Protein AF-A0A0F9E3V2-F1 (afdb_monomer_lite)

Sequence (133 aa):
MEPPETEGLEGTSGRQSRCEDECSLCEDDSARGRVHSDDIECGLSGWGLALAATFSGSIRTRIWTLDAPLAESLNRARQEGGSTVPYPIPDDIVIEEKYTSDFDENSVLFILAVPSAAVRSAAAELSQHAKSP

Radius of gyration: 24.8 Å; chains: 1; bounding box: 81×45×57 Å

Organism: NCBI:txid412755

Secondary structure (DSSP, 8-state):
-PPPPP-----------------------TTS-----SEEEEESSHHHHHHHHHHTTTSEEEEEESSHHHHHHHHHTTTT--SS--SPPPTTEEEEETTSS---TTTEEEE--S-GGGHHHHHHHHHHH----

pLDDT: mean 73.06, std 19.59, range [33.56, 94.12]

Foldseek 3Di:
DDDDDDDDDDDDDDDDDDDDDDPPDDPDDPPPPPLQQQEEEFEQQQVSQVVQQVCLVPHQYEYADQDAVVQVVCVVCQCVADPSGNHHRDPSYRYGHPLPDQDAPSRYDYDYPDDPVCVVVVVVVVVVRHDDD

InterPro domains:
  IPR011128 Glycerol-3-phosphate dehydrogenase, NAD-dependent, N-terminal [PF01210] (46-131)

Structure (mmCIF, N/CA/C/O backbone):
data_AF-A0A0F9E3V2-F1
#
_entry.id   AF-A0A0F9E3V2-F1
#
loop_
_atom_site.group_PDB
_atom_site.id
_atom_site.type_symbol
_atom_site.label_atom_id
_atom_site.label_alt_id
_atom_site.label_comp_id
_atom_site.label_asym_id
_atom_site.label_entity_id
_atom_site.label_seq_id
_atom_site.pdbx_PDB_ins_code
_atom_site.Cartn_x
_atom_site.Cartn_y
_atom_site.Cartn_z
_atom_site.occupancy
_atom_site.B_iso_or_equiv
_atom_site.auth_seq_id
_atom_site.auth_comp_id
_atom_site.auth_asym_id
_atom_site.auth_atom_id
_atom_site.pdbx_PDB_model_num
ATOM 1 N N . MET A 1 1 ? 60.894 -28.227 17.225 1.00 58.44 1 MET A N 1
ATOM 2 C CA . MET A 1 1 ? 59.859 -27.187 17.073 1.00 58.44 1 MET A CA 1
ATOM 3 C C . MET A 1 1 ? 58.819 -27.519 18.123 1.00 58.44 1 MET A C 1
ATOM 5 O O . MET A 1 1 ? 57.985 -28.384 17.899 1.00 58.44 1 MET A O 1
ATOM 9 N N . GLU A 1 2 ? 59.037 -26.995 19.324 1.00 51.09 2 GLU A N 1
ATOM 10 C CA . GLU A 1 2 ? 58.217 -27.240 20.515 1.00 51.09 2 GLU A CA 1
ATOM 11 C C . GLU A 1 2 ? 57.103 -26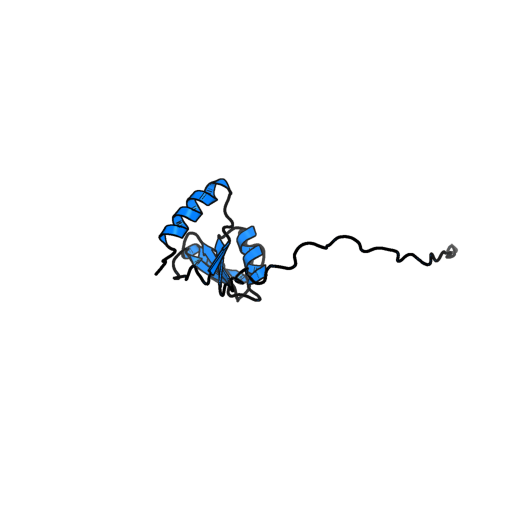.180 20.588 1.00 51.09 2 GLU A C 1
ATOM 13 O O . GLU A 1 2 ? 57.344 -25.046 20.161 1.00 51.09 2 GLU A O 1
ATOM 18 N N . PRO A 1 3 ? 55.893 -26.517 21.069 1.00 65.12 3 PRO A N 1
ATOM 19 C CA . PRO A 1 3 ? 54.821 -25.545 21.260 1.00 65.12 3 PRO A CA 1
ATOM 20 C C . PRO A 1 3 ? 54.983 -24.802 22.598 1.00 65.12 3 PRO A C 1
ATOM 22 O O . PRO A 1 3 ? 55.384 -25.427 23.579 1.00 65.12 3 PRO A O 1
ATOM 25 N N . PRO A 1 4 ? 54.645 -23.502 22.683 1.00 69.69 4 PRO A N 1
ATOM 26 C CA . PRO A 1 4 ? 54.541 -22.825 23.964 1.00 69.69 4 PRO A CA 1
ATOM 27 C C . PRO A 1 4 ? 53.182 -23.063 24.634 1.00 69.69 4 PRO A C 1
ATOM 29 O O . PRO A 1 4 ? 52.141 -23.210 23.990 1.00 69.69 4 PRO A O 1
ATOM 32 N N . GLU A 1 5 ? 53.274 -23.097 25.955 1.00 60.47 5 GLU A N 1
ATOM 33 C CA . GLU A 1 5 ? 52.279 -23.441 26.958 1.00 60.47 5 GLU A CA 1
ATOM 34 C C . GLU A 1 5 ? 51.206 -22.354 27.159 1.00 60.47 5 GLU A C 1
ATOM 36 O O . GLU A 1 5 ? 51.420 -21.163 26.934 1.00 60.47 5 GLU A O 1
ATOM 41 N N . THR A 1 6 ? 50.031 -22.807 27.595 1.00 61.97 6 THR A N 1
ATOM 42 C CA . THR A 1 6 ? 48.859 -22.042 28.043 1.00 61.97 6 THR A CA 1
ATOM 43 C C . THR A 1 6 ? 49.012 -21.539 29.475 1.00 61.97 6 THR A C 1
ATOM 45 O O . THR A 1 6 ? 49.168 -22.392 30.335 1.00 61.97 6 THR A O 1
ATOM 48 N N . GLU A 1 7 ? 48.796 -20.243 29.738 1.00 49.56 7 GLU A N 1
ATOM 49 C CA . GLU A 1 7 ? 48.276 -19.645 30.995 1.00 49.56 7 GLU A CA 1
ATOM 50 C C . GLU A 1 7 ? 47.758 -18.227 30.641 1.00 49.56 7 GLU A C 1
ATOM 52 O O . GLU A 1 7 ? 48.362 -17.553 29.816 1.00 49.56 7 GLU A O 1
ATOM 57 N N . GLY A 1 8 ? 46.655 -17.661 31.133 1.00 40.09 8 GLY A N 1
ATOM 58 C CA . GLY A 1 8 ? 45.692 -18.031 32.157 1.00 40.09 8 GLY A CA 1
ATOM 59 C C . GLY A 1 8 ? 44.711 -16.860 32.383 1.00 40.09 8 GLY A C 1
ATOM 60 O O . GLY A 1 8 ? 44.670 -15.911 31.599 1.00 40.09 8 GLY A O 1
ATOM 61 N N . LEU A 1 9 ? 44.013 -16.934 33.520 1.00 50.56 9 LEU A N 1
ATOM 62 C CA . LEU A 1 9 ? 43.272 -15.884 34.240 1.00 50.56 9 LEU A CA 1
ATOM 63 C C . LEU A 1 9 ? 41.766 -15.742 33.973 1.00 50.56 9 LEU A C 1
ATOM 65 O O . LEU A 1 9 ? 41.273 -14.941 33.182 1.00 50.56 9 LEU A O 1
ATOM 69 N N . GLU A 1 10 ? 41.057 -16.511 34.799 1.00 45.19 10 GLU A N 1
ATOM 70 C CA . GLU A 1 10 ? 39.780 -16.196 35.428 1.00 45.19 10 GLU A CA 1
ATOM 71 C C . GLU A 1 10 ? 39.685 -14.739 35.923 1.00 45.19 10 GLU A C 1
ATOM 73 O O . GLU A 1 10 ? 40.617 -14.193 36.515 1.00 45.19 10 GLU A O 1
ATOM 78 N N . GLY A 1 11 ? 38.501 -14.145 35.761 1.00 39.50 11 GLY A N 1
ATOM 79 C CA . GLY A 1 11 ? 38.094 -12.891 36.388 1.00 39.50 11 GLY A CA 1
ATOM 80 C C . GLY A 1 11 ? 36.636 -12.993 36.819 1.00 39.50 11 GLY A C 1
ATOM 81 O O . GLY A 1 11 ? 35.721 -12.921 36.004 1.00 39.50 11 GLY A O 1
ATOM 82 N N . THR A 1 12 ? 36.441 -13.234 38.108 1.00 41.31 12 THR A N 1
ATOM 83 C CA . THR A 1 12 ? 35.163 -13.428 38.786 1.00 41.31 12 THR A CA 1
ATOM 84 C C . THR A 1 12 ? 34.491 -12.101 39.161 1.00 41.31 12 THR A C 1
ATOM 86 O O . THR A 1 12 ? 35.146 -11.111 39.459 1.00 41.31 12 THR A O 1
ATOM 89 N N . SER A 1 13 ? 33.160 -12.164 39.269 1.00 38.03 13 SER A N 1
ATOM 90 C CA . SER A 1 13 ? 32.347 -11.519 40.313 1.00 38.03 13 SER A CA 1
ATOM 91 C C . SER A 1 13 ? 32.210 -9.985 40.358 1.00 38.03 13 SER A C 1
ATOM 93 O O . SER A 1 13 ? 33.090 -9.256 40.800 1.00 38.03 13 SER A O 1
ATOM 95 N N . GLY A 1 14 ? 30.967 -9.539 40.134 1.00 33.56 14 GLY A N 1
ATOM 96 C CA . GLY A 1 14 ? 30.260 -8.762 41.159 1.00 33.56 14 GLY A CA 1
ATOM 97 C C . GLY A 1 14 ? 30.024 -7.273 40.890 1.00 33.56 14 GLY A C 1
ATOM 98 O O . GLY A 1 14 ? 30.908 -6.453 41.102 1.00 33.56 14 GLY A O 1
ATOM 99 N N . ARG A 1 15 ? 28.765 -6.907 40.598 1.00 40.44 15 ARG A N 1
ATOM 100 C CA . ARG A 1 15 ? 27.931 -6.037 41.462 1.00 40.44 15 ARG A CA 1
ATOM 101 C C . ARG A 1 15 ? 26.555 -5.780 40.839 1.00 40.44 15 ARG A C 1
ATOM 103 O O . ARG A 1 15 ? 26.400 -4.959 39.945 1.00 40.44 15 ARG A O 1
ATOM 110 N N . GLN A 1 16 ? 25.547 -6.445 41.400 1.00 46.22 16 GLN A N 1
ATOM 111 C CA . GLN A 1 16 ? 24.223 -5.853 41.588 1.00 46.22 16 GLN A CA 1
ATOM 112 C C . GLN A 1 16 ? 24.325 -4.756 42.655 1.00 46.22 16 GLN A C 1
ATOM 114 O O . GLN A 1 16 ? 24.973 -4.978 43.680 1.00 46.22 16 GLN A O 1
ATOM 119 N N . SER A 1 17 ? 23.696 -3.606 42.401 1.00 40.31 17 SER A N 1
ATOM 120 C CA . SER A 1 17 ? 23.380 -2.497 43.326 1.00 40.31 17 SER A CA 1
ATOM 121 C C . SER A 1 17 ? 23.244 -1.241 42.454 1.00 40.31 17 SER A C 1
ATOM 123 O O . SER A 1 17 ? 24.202 -0.900 41.776 1.00 40.31 17 SER A O 1
ATOM 125 N N . ARG A 1 18 ? 22.164 -0.463 42.434 1.00 35.88 18 ARG A N 1
ATOM 126 C CA . ARG A 1 18 ? 21.033 -0.324 43.354 1.00 35.88 18 ARG A CA 1
ATOM 127 C C . ARG A 1 18 ? 20.098 0.749 42.774 1.00 35.88 18 ARG A C 1
ATOM 129 O O . ARG A 1 18 ? 20.596 1.634 42.086 1.00 35.88 18 ARG A O 1
ATOM 136 N N . CYS A 1 19 ? 18.845 0.701 43.229 1.00 35.03 19 CYS A N 1
ATOM 137 C CA . CYS A 1 19 ? 17.913 1.821 43.404 1.00 35.03 19 CYS A CA 1
ATOM 138 C C . CYS A 1 19 ? 17.403 2.446 42.094 1.00 35.03 19 CYS A C 1
ATOM 140 O O . CYS A 1 19 ? 18.134 3.147 41.408 1.00 35.03 19 CYS A O 1
ATOM 142 N N . GLU A 1 20 ? 16.190 2.133 41.626 1.00 45.56 20 GLU A N 1
ATOM 143 C CA . GLU A 1 20 ? 14.909 2.394 42.319 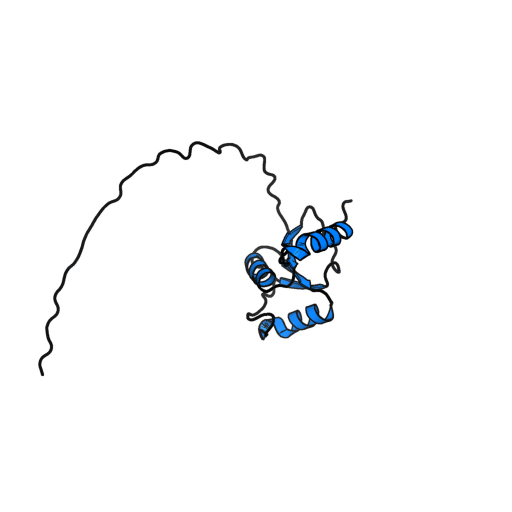1.00 45.56 20 GLU A CA 1
ATOM 144 C C . GLU A 1 20 ? 14.941 3.770 42.968 1.00 45.56 20 GLU A C 1
ATOM 146 O O . GLU A 1 20 ? 15.396 3.891 44.096 1.00 45.56 20 GLU A O 1
ATOM 151 N N . ASP A 1 21 ? 14.540 4.786 42.214 1.00 41.59 21 ASP A N 1
ATOM 152 C CA . ASP A 1 21 ? 13.697 5.876 42.692 1.00 41.59 21 ASP A CA 1
ATOM 153 C C . ASP A 1 21 ? 13.239 6.691 41.468 1.00 41.59 21 ASP A C 1
ATOM 155 O O . ASP A 1 21 ? 14.015 6.964 40.556 1.00 41.59 21 ASP A O 1
ATOM 159 N N . GLU A 1 22 ? 11.949 7.034 41.456 1.00 45.16 22 GLU A N 1
ATOM 160 C CA . GLU A 1 22 ? 11.283 7.961 40.525 1.00 45.16 22 GLU A CA 1
ATOM 161 C C . GLU A 1 22 ? 10.840 7.425 39.145 1.00 45.16 22 GLU A C 1
ATOM 163 O O . GLU A 1 22 ? 11.208 7.918 38.082 1.00 45.16 22 GLU A O 1
ATOM 168 N N . CYS A 1 23 ? 9.886 6.491 39.160 1.00 35.09 23 CYS A N 1
ATOM 169 C CA . CYS A 1 23 ? 8.825 6.453 38.140 1.00 35.09 23 CYS A CA 1
ATOM 170 C C . CYS A 1 23 ? 7.445 6.490 38.815 1.00 35.09 23 CYS A C 1
ATOM 172 O O . CYS A 1 23 ? 6.570 5.665 38.584 1.00 35.09 23 CYS A O 1
ATOM 174 N N . SER A 1 24 ? 7.271 7.468 39.705 1.00 40.47 24 SER A N 1
ATOM 175 C CA . SER A 1 24 ? 5.964 7.922 40.177 1.00 40.47 24 SER A CA 1
ATOM 176 C C . SER A 1 24 ? 5.516 9.028 39.228 1.00 40.47 24 SER A C 1
ATOM 178 O O . SER A 1 24 ? 5.811 10.189 39.489 1.00 40.47 24 SER A O 1
ATOM 180 N N . LEU A 1 25 ? 4.896 8.665 38.106 1.00 41.44 25 LEU A N 1
ATOM 181 C CA . LEU A 1 25 ? 4.006 9.506 37.292 1.00 41.44 25 LEU A CA 1
ATOM 182 C C . LEU A 1 25 ? 3.628 8.702 36.047 1.00 41.44 25 LEU A C 1
ATOM 184 O O . LEU A 1 25 ? 4.440 8.584 35.136 1.00 41.44 25 LEU A O 1
ATOM 188 N N . CYS A 1 26 ? 2.428 8.115 36.074 1.00 36.69 26 CYS A N 1
ATOM 189 C CA . CYS A 1 26 ? 1.487 7.855 34.966 1.00 36.69 26 CYS A CA 1
ATOM 190 C C . CYS A 1 26 ? 0.509 6.718 35.353 1.00 36.69 26 CYS A C 1
ATOM 192 O O . CYS A 1 26 ? 0.219 5.837 34.549 1.00 36.69 26 CYS A O 1
ATOM 194 N N . GLU A 1 27 ? -0.013 6.710 36.584 1.00 42.34 27 GLU A N 1
ATOM 195 C CA . GLU A 1 27 ? -1.274 6.015 36.867 1.00 42.34 27 GLU A CA 1
ATOM 196 C C . GLU A 1 27 ? -2.416 6.963 36.492 1.00 42.34 27 GLU A C 1
ATOM 198 O O . GLU A 1 27 ? -2.879 7.718 37.335 1.00 42.34 27 GLU A O 1
ATOM 203 N N . ASP A 1 28 ? -2.767 7.006 35.204 1.00 44.09 28 ASP A N 1
ATOM 204 C CA . ASP A 1 28 ? -4.140 7.180 34.701 1.00 44.09 28 ASP A CA 1
ATOM 205 C C . ASP A 1 28 ? -4.110 7.218 33.164 1.00 44.09 28 ASP A C 1
ATOM 207 O O . ASP A 1 28 ? -3.914 8.262 32.545 1.00 44.09 28 ASP A O 1
ATOM 211 N N . ASP A 1 29 ? -4.272 6.062 32.520 1.00 37.78 29 ASP A N 1
ATOM 212 C CA . ASP A 1 29 ? -4.575 6.022 31.082 1.00 37.78 29 ASP A CA 1
ATOM 213 C C . ASP A 1 29 ? -5.560 4.891 30.742 1.00 37.78 29 ASP A C 1
ATOM 215 O O . ASP A 1 29 ? -5.514 4.267 29.683 1.00 37.78 29 ASP A O 1
ATOM 219 N N . SER A 1 30 ? -6.519 4.647 31.647 1.00 40.31 30 SER A N 1
ATOM 220 C CA . SER A 1 30 ? -7.709 3.821 31.363 1.00 40.31 30 SER A CA 1
ATOM 221 C C . SER A 1 30 ? -8.719 4.521 30.433 1.00 40.31 30 SER A C 1
ATOM 223 O O . SER A 1 30 ? -9.827 4.025 30.243 1.00 40.31 30 SER A O 1
ATOM 225 N N . ALA A 1 31 ? -8.351 5.657 29.827 1.00 38.38 31 ALA A N 1
ATOM 226 C CA . ALA A 1 31 ? -9.197 6.439 28.925 1.00 38.38 31 ALA A CA 1
ATOM 227 C C . ALA A 1 31 ? -8.645 6.577 27.492 1.00 38.38 31 ALA A C 1
ATOM 229 O O . ALA A 1 31 ? -9.311 7.172 26.643 1.00 38.38 31 ALA A O 1
ATOM 230 N N . ARG A 1 32 ? -7.477 6.007 27.165 1.00 39.75 32 ARG A N 1
ATOM 231 C CA . ARG A 1 32 ? -7.056 5.884 25.764 1.00 39.75 32 ARG A CA 1
ATOM 232 C C . ARG A 1 32 ? -7.756 4.691 25.143 1.00 39.75 32 ARG A C 1
ATOM 234 O O . ARG A 1 32 ? -7.325 3.549 25.297 1.00 39.75 32 ARG A O 1
ATOM 241 N N . GLY A 1 33 ? -8.861 4.982 24.455 1.00 35.47 33 GLY A N 1
ATOM 242 C CA . GLY A 1 33 ? -9.524 4.058 23.544 1.00 35.47 33 GLY A CA 1
ATOM 243 C C . GLY A 1 33 ? -8.464 3.347 22.715 1.00 35.47 33 GLY A C 1
ATOM 244 O O . GLY A 1 33 ? -7.756 3.962 21.919 1.00 35.47 33 GLY A O 1
ATOM 245 N N . ARG A 1 34 ? -8.284 2.058 22.993 1.00 39.41 34 ARG A N 1
ATOM 246 C CA . ARG A 1 34 ? -7.333 1.220 22.282 1.00 39.41 34 ARG A CA 1
ATOM 247 C C . ARG A 1 34 ? -7.900 1.103 20.871 1.00 39.41 34 ARG A C 1
ATOM 249 O O . ARG A 1 34 ? -8.880 0.384 20.687 1.00 39.41 34 ARG A O 1
ATOM 256 N N . VAL A 1 35 ? -7.357 1.868 19.925 1.00 42.47 35 VAL A N 1
ATOM 257 C CA . VAL A 1 35 ? -7.711 1.760 18.507 1.00 42.47 35 VAL A CA 1
ATOM 258 C C . VAL A 1 35 ? -7.295 0.352 18.092 1.00 42.47 35 VAL A C 1
ATOM 260 O O . VAL A 1 35 ? -6.111 0.071 17.922 1.00 42.47 35 VAL A O 1
ATOM 263 N N . HIS A 1 36 ? -8.254 -0.570 18.083 1.00 52.84 36 HIS A N 1
ATOM 264 C CA . HIS A 1 36 ? -8.062 -1.878 17.481 1.00 52.84 36 HIS A CA 1
ATOM 265 C C . HIS A 1 36 ? -8.260 -1.634 15.997 1.00 52.84 36 HIS A C 1
ATOM 267 O O . HIS A 1 36 ? -9.389 -1.556 15.527 1.00 52.84 36 HIS A O 1
ATOM 273 N N . SER A 1 37 ? -7.159 -1.368 15.302 1.00 55.97 37 SER A N 1
ATOM 274 C CA . SER A 1 37 ? -7.192 -1.353 13.851 1.00 55.97 37 SER A CA 1
ATOM 275 C C . SER A 1 37 ? -7.168 -2.797 13.379 1.00 55.97 37 SER A C 1
ATOM 277 O O . SER A 1 37 ? -6.224 -3.530 13.679 1.00 55.97 37 SER A O 1
ATOM 279 N N . ASP A 1 38 ? -8.220 -3.195 12.678 1.00 65.69 38 ASP A N 1
ATOM 280 C CA . ASP A 1 38 ? -8.363 -4.528 12.102 1.00 65.69 38 ASP A CA 1
ATOM 281 C C . ASP A 1 38 ? -7.557 -4.658 10.795 1.00 65.69 38 ASP A C 1
ATOM 283 O O . ASP A 1 38 ? -7.199 -5.768 10.402 1.00 65.69 38 ASP A O 1
ATOM 287 N N . ASP A 1 39 ? -7.205 -3.522 10.174 1.00 69.25 39 ASP A N 1
ATOM 288 C CA . ASP A 1 39 ? -6.419 -3.436 8.942 1.00 69.25 39 ASP A CA 1
ATOM 289 C C . ASP A 1 39 ? -5.355 -2.317 8.993 1.00 69.25 39 ASP A C 1
ATOM 291 O O . ASP A 1 39 ? -5.537 -1.270 9.626 1.00 69.25 39 ASP A O 1
ATOM 295 N N . ILE A 1 40 ? -4.241 -2.521 8.279 1.00 74.75 40 ILE A N 1
ATOM 296 C CA . ILE A 1 40 ? -3.191 -1.510 8.057 1.00 74.75 40 ILE A CA 1
ATOM 297 C C . ILE A 1 40 ? -3.007 -1.256 6.564 1.00 74.75 40 ILE A C 1
ATOM 299 O O . ILE A 1 40 ? -2.841 -2.202 5.793 1.00 74.75 40 ILE A O 1
ATOM 303 N N . GLU A 1 41 ? -2.950 0.019 6.171 1.00 70.38 41 GLU A N 1
ATOM 304 C CA . GLU A 1 41 ? -2.737 0.433 4.780 1.00 70.38 41 GLU A CA 1
ATOM 305 C C . GLU A 1 41 ? -1.466 1.279 4.633 1.00 70.38 41 GLU A C 1
ATOM 307 O O . GLU A 1 41 ? -1.314 2.338 5.249 1.00 70.38 41 GLU A O 1
ATOM 312 N N . CYS A 1 42 ? -0.535 0.800 3.805 1.00 74.62 42 CYS A N 1
ATOM 313 C CA . CYS A 1 42 ? 0.780 1.403 3.593 1.00 74.62 42 CYS A CA 1
ATOM 314 C C . CYS A 1 42 ? 0.943 1.932 2.164 1.00 74.62 42 CYS A C 1
ATOM 316 O O . CYS A 1 42 ? 0.612 1.255 1.194 1.00 74.62 42 CYS A O 1
ATOM 318 N N . GLY A 1 43 ? 1.570 3.099 2.003 1.00 71.50 43 GLY A N 1
ATOM 319 C CA . GLY A 1 43 ? 2.033 3.547 0.682 1.00 71.50 43 GLY A CA 1
ATOM 320 C C . GLY A 1 43 ? 3.227 2.726 0.171 1.00 71.50 43 GLY A C 1
ATOM 321 O O . GLY A 1 43 ? 4.113 2.377 0.952 1.00 71.50 43 GLY A O 1
ATOM 322 N N . LEU A 1 44 ? 3.294 2.453 -1.139 1.00 66.88 44 LEU A N 1
ATOM 323 C CA . LEU A 1 44 ? 4.431 1.754 -1.750 1.00 66.88 44 LEU A CA 1
ATOM 324 C C . LEU A 1 44 ? 5.711 2.617 -1.722 1.00 66.88 44 LEU A C 1
ATOM 326 O O . LEU A 1 44 ? 5.965 3.447 -2.593 1.00 66.88 44 LEU A O 1
ATOM 330 N N . SER A 1 45 ? 6.554 2.378 -0.724 1.00 69.12 45 SER A N 1
ATOM 331 C CA . SER A 1 45 ? 7.953 2.810 -0.668 1.00 69.12 45 SER A CA 1
ATOM 332 C C . SER A 1 45 ? 8.787 1.722 0.010 1.00 69.12 45 SER A C 1
ATOM 334 O O . SER A 1 45 ? 8.231 0.815 0.630 1.00 69.12 45 SER A O 1
ATOM 336 N N . GLY A 1 46 ? 10.121 1.797 -0.073 1.00 72.50 46 GLY A N 1
ATOM 337 C CA . GLY A 1 46 ? 10.988 0.815 0.598 1.00 72.50 46 GLY A CA 1
ATOM 338 C C . GLY A 1 46 ? 10.683 0.679 2.099 1.00 72.50 46 GLY A C 1
ATOM 339 O O . GLY A 1 46 ? 10.702 -0.423 2.639 1.00 72.50 46 GLY A O 1
ATOM 340 N N . TRP A 1 47 ? 10.308 1.785 2.751 1.00 78.19 47 TRP A N 1
ATOM 341 C CA . TRP A 1 47 ? 9.866 1.788 4.147 1.00 78.19 47 TRP A CA 1
ATOM 342 C C . TRP A 1 47 ? 8.436 1.282 4.328 1.00 78.19 47 TRP A C 1
ATOM 344 O O . TRP A 1 47 ? 8.180 0.550 5.280 1.00 78.19 47 TRP A O 1
ATOM 354 N N . GLY A 1 48 ? 7.517 1.625 3.422 1.00 84.56 48 GLY A N 1
ATOM 355 C CA . GLY A 1 48 ? 6.134 1.145 3.481 1.00 84.56 48 GLY A CA 1
ATOM 356 C C . GLY A 1 48 ? 6.037 -0.378 3.416 1.00 84.56 48 GLY A C 1
ATOM 357 O O . GLY A 1 48 ? 5.305 -0.978 4.197 1.00 84.56 48 GLY A O 1
ATOM 358 N N . LEU A 1 49 ? 6.848 -1.013 2.565 1.00 84.19 49 LEU A N 1
ATOM 359 C CA . LEU A 1 49 ? 6.921 -2.471 2.485 1.00 84.19 49 LEU A CA 1
ATOM 360 C C . LEU A 1 49 ? 7.533 -3.098 3.747 1.00 84.19 49 LEU A C 1
ATOM 362 O O . LEU A 1 49 ? 7.015 -4.093 4.244 1.00 84.19 49 LEU A O 1
ATOM 366 N N . ALA A 1 50 ? 8.620 -2.527 4.273 1.00 85.06 50 ALA A N 1
ATOM 367 C CA . ALA A 1 50 ? 9.259 -3.039 5.487 1.00 85.06 50 ALA A CA 1
ATOM 368 C C . ALA A 1 50 ? 8.316 -2.971 6.701 1.00 85.06 50 ALA A C 1
ATOM 370 O O . ALA A 1 50 ? 8.228 -3.917 7.484 1.00 85.06 50 ALA A O 1
ATOM 371 N N . LEU A 1 51 ? 7.571 -1.869 6.827 1.00 87.25 51 LEU A N 1
ATOM 372 C CA . LEU A 1 51 ? 6.535 -1.718 7.846 1.00 87.25 51 LEU A CA 1
ATOM 373 C C . LEU A 1 51 ? 5.403 -2.720 7.623 1.00 87.25 51 LEU A C 1
ATOM 375 O O . LEU A 1 51 ? 5.042 -3.433 8.553 1.00 87.25 51 LEU A O 1
ATOM 379 N N . ALA A 1 52 ? 4.902 -2.849 6.394 1.00 88.75 52 ALA A N 1
ATOM 380 C CA . ALA A 1 52 ? 3.847 -3.804 6.077 1.00 88.75 52 ALA A CA 1
ATOM 381 C C . ALA A 1 52 ? 4.242 -5.251 6.431 1.00 88.75 52 ALA A C 1
ATOM 383 O O . ALA A 1 52 ? 3.472 -5.960 7.071 1.00 88.75 52 ALA A O 1
ATOM 384 N N . ALA A 1 53 ? 5.474 -5.661 6.116 1.00 87.25 53 ALA A N 1
ATOM 385 C CA . ALA A 1 53 ? 6.009 -6.975 6.482 1.00 87.25 53 ALA A CA 1
ATOM 386 C C . ALA A 1 53 ? 6.146 -7.185 7.998 1.00 87.25 53 ALA A C 1
ATOM 388 O O . ALA A 1 53 ? 6.092 -8.315 8.474 1.00 87.25 53 ALA A O 1
ATOM 389 N N . THR A 1 54 ? 6.310 -6.106 8.766 1.00 87.88 54 THR A N 1
ATOM 390 C CA . THR A 1 54 ? 6.372 -6.176 10.233 1.00 87.88 54 THR A CA 1
ATOM 391 C C . THR A 1 54 ? 4.993 -6.466 10.830 1.00 87.88 54 THR A C 1
ATOM 393 O O . THR A 1 54 ? 4.893 -7.178 11.827 1.00 87.88 54 THR A O 1
ATOM 396 N N . PHE A 1 55 ? 3.925 -5.940 10.222 1.00 86.69 55 PHE A N 1
ATOM 397 C CA . PHE A 1 55 ? 2.558 -6.084 10.728 1.00 86.69 55 PHE A CA 1
ATOM 398 C C . PHE A 1 55 ? 1.798 -7.288 10.164 1.00 86.69 55 PHE A C 1
ATOM 400 O O . PHE A 1 55 ? 0.912 -7.810 10.844 1.00 86.69 55 PHE A O 1
ATOM 407 N N . SER A 1 56 ? 2.164 -7.768 8.973 1.00 85.88 56 SER A N 1
ATOM 408 C CA . SER A 1 56 ? 1.397 -8.778 8.235 1.00 85.88 56 SER A CA 1
ATOM 409 C C . SER A 1 56 ? 1.223 -10.112 8.963 1.00 85.88 56 SER A C 1
ATOM 411 O O . SER A 1 56 ? 0.267 -10.824 8.693 1.00 85.88 56 SER A O 1
ATOM 413 N N . GLY A 1 57 ? 2.106 -10.449 9.910 1.00 83.38 57 GLY A N 1
ATOM 414 C CA . GLY A 1 57 ? 1.985 -11.672 10.715 1.00 83.38 57 GLY A CA 1
ATOM 415 C C . GLY A 1 57 ? 0.909 -11.627 11.809 1.00 83.38 57 GLY A C 1
ATOM 416 O O . GLY A 1 57 ? 0.616 -12.658 12.409 1.00 83.38 57 GLY A O 1
ATOM 417 N N . SER A 1 58 ? 0.339 -10.451 12.085 1.00 85.31 58 SER A N 1
ATOM 418 C CA . SER A 1 58 ? -0.624 -10.243 13.178 1.00 85.31 58 SER A CA 1
ATOM 419 C C . SER A 1 58 ? -1.893 -9.522 12.730 1.00 85.31 58 SER A C 1
ATOM 421 O O . SER A 1 58 ? -2.942 -9.709 13.340 1.00 85.31 58 SER A O 1
ATOM 423 N N . ILE A 1 59 ? -1.791 -8.670 11.708 1.00 86.62 59 ILE A N 1
ATOM 424 C CA . ILE A 1 59 ? -2.867 -7.799 11.234 1.00 86.62 59 ILE A CA 1
ATOM 425 C C . ILE A 1 59 ? -2.912 -7.890 9.713 1.00 86.62 59 ILE A C 1
ATOM 427 O O . ILE A 1 59 ? -1.873 -7.869 9.043 1.00 86.62 59 ILE A O 1
ATOM 431 N N . ARG A 1 60 ? -4.123 -7.965 9.157 1.00 85.69 60 ARG A N 1
ATOM 432 C CA . ARG A 1 60 ? -4.305 -7.948 7.710 1.00 85.69 60 ARG A CA 1
ATOM 433 C C . ARG A 1 60 ? -3.757 -6.629 7.165 1.00 85.69 60 ARG A C 1
ATOM 435 O O . ARG A 1 60 ? -4.113 -5.541 7.607 1.00 85.69 60 ARG A O 1
ATOM 442 N N . THR A 1 61 ? -2.817 -6.739 6.234 1.00 91.75 61 THR A N 1
ATOM 443 C CA . THR A 1 61 ? -2.029 -5.592 5.785 1.00 91.75 61 THR A CA 1
ATOM 444 C C . THR A 1 61 ? -2.177 -5.418 4.283 1.00 91.75 61 THR A C 1
ATOM 446 O O . THR A 1 61 ? -2.032 -6.373 3.517 1.00 91.75 61 THR A O 1
ATOM 449 N N . ARG A 1 62 ? -2.448 -4.187 3.850 1.00 91.94 62 ARG A N 1
ATOM 450 C CA . ARG A 1 62 ? -2.533 -3.812 2.439 1.00 91.94 62 ARG A CA 1
ATOM 451 C C . ARG A 1 62 ? -1.456 -2.795 2.087 1.00 91.94 62 ARG A C 1
ATOM 453 O O . ARG A 1 62 ? -1.085 -1.939 2.891 1.00 91.94 62 ARG A O 1
ATOM 460 N N . ILE A 1 63 ? -0.957 -2.886 0.863 1.00 91.69 63 ILE A N 1
ATOM 461 C CA . ILE A 1 63 ? -0.055 -1.900 0.274 1.00 91.69 63 ILE A CA 1
ATOM 462 C C . ILE A 1 63 ? -0.735 -1.290 -0.940 1.00 91.69 63 ILE A C 1
ATOM 464 O O . ILE A 1 63 ? -1.154 -2.003 -1.849 1.00 91.69 63 ILE A O 1
ATOM 468 N N . TRP A 1 64 ? -0.767 0.036 -0.970 1.00 91.44 64 TRP A N 1
ATOM 469 C CA . TRP A 1 64 ? -1.317 0.805 -2.070 1.00 91.44 64 TRP A CA 1
ATOM 470 C C . TRP A 1 64 ? -0.248 1.247 -3.061 1.00 91.44 64 TRP A C 1
ATOM 472 O O . TRP A 1 64 ? 0.754 1.884 -2.708 1.00 91.44 64 TRP A O 1
ATOM 482 N N . THR A 1 65 ? -0.499 0.933 -4.326 1.00 89.62 65 THR A N 1
ATOM 483 C CA . THR A 1 65 ? 0.270 1.371 -5.488 1.00 89.62 65 THR A CA 1
ATOM 484 C C . THR A 1 65 ? -0.442 2.509 -6.212 1.00 89.62 65 THR A C 1
ATOM 486 O O . THR A 1 65 ? -1.592 2.848 -5.933 1.00 89.62 65 THR A O 1
ATOM 489 N N . LEU A 1 66 ? 0.268 3.129 -7.156 1.00 87.25 66 LEU A N 1
ATOM 490 C CA . LEU A 1 66 ? -0.297 4.181 -7.997 1.00 87.25 66 LEU A CA 1
ATOM 491 C C . LEU A 1 66 ? -1.307 3.644 -9.018 1.00 87.25 66 LEU A C 1
ATOM 493 O O . LEU A 1 66 ? -2.237 4.365 -9.357 1.00 87.25 66 LEU A O 1
ATOM 497 N N . ASP A 1 67 ? -1.090 2.426 -9.516 1.00 89.19 67 ASP A N 1
ATOM 498 C CA . ASP A 1 67 ? -1.893 1.810 -10.568 1.00 89.19 67 ASP A CA 1
ATOM 499 C C . ASP A 1 67 ? -1.976 0.279 -10.408 1.00 89.19 67 ASP A C 1
ATOM 501 O O . ASP A 1 67 ? -1.117 -0.356 -9.773 1.00 89.19 67 ASP A O 1
ATOM 505 N N . ALA A 1 68 ? -3.027 -0.310 -10.988 1.00 92.44 68 ALA A N 1
ATOM 506 C CA . ALA A 1 68 ? -3.274 -1.749 -10.958 1.00 92.44 68 ALA A CA 1
ATOM 507 C C . ALA A 1 68 ? -2.185 -2.595 -11.654 1.00 92.44 68 ALA A C 1
ATOM 509 O O . ALA A 1 68 ? -1.789 -3.614 -11.080 1.00 92.44 68 ALA A O 1
ATOM 510 N N . PRO A 1 69 ? -1.633 -2.216 -12.828 1.00 93.38 69 PRO A N 1
ATOM 511 C CA . PRO A 1 69 ? -0.565 -2.987 -13.467 1.00 93.38 69 PRO A CA 1
ATOM 512 C C . PRO A 1 69 ? 0.662 -3.195 -12.572 1.00 93.38 69 PRO A C 1
ATOM 514 O O . PRO A 1 69 ? 1.236 -4.290 -12.556 1.00 93.38 69 PRO A O 1
ATOM 517 N N . LEU A 1 70 ? 1.056 -2.176 -11.802 1.00 90.12 70 LEU A N 1
ATOM 518 C CA . LEU A 1 70 ? 2.142 -2.288 -10.835 1.00 90.12 70 LEU A CA 1
ATOM 519 C C . LEU A 1 70 ? 1.777 -3.236 -9.690 1.00 90.12 70 LEU A C 1
ATOM 521 O O . LEU A 1 70 ? 2.587 -4.101 -9.350 1.00 90.12 70 LEU A O 1
ATOM 525 N N . ALA A 1 71 ? 0.571 -3.118 -9.127 1.00 91.81 71 ALA A N 1
ATOM 526 C CA . ALA A 1 71 ? 0.106 -4.015 -8.069 1.00 91.81 71 ALA A CA 1
ATOM 527 C C . ALA A 1 71 ? 0.112 -5.479 -8.527 1.00 91.81 71 ALA A C 1
ATOM 529 O O . ALA A 1 71 ? 0.663 -6.348 -7.853 1.00 91.81 71 ALA A O 1
ATOM 530 N N . GLU A 1 72 ? -0.439 -5.765 -9.706 1.00 92.62 72 GLU A N 1
ATOM 531 C CA . GLU A 1 72 ? -0.436 -7.112 -10.271 1.00 92.62 72 GLU A CA 1
ATOM 532 C C . GLU A 1 72 ? 0.979 -7.642 -10.511 1.00 92.62 72 GLU A C 1
ATOM 534 O O . GLU A 1 72 ? 1.262 -8.808 -10.234 1.00 92.62 72 GLU A O 1
ATOM 539 N N . SER A 1 73 ? 1.872 -6.798 -11.034 1.00 90.81 73 SER A N 1
ATOM 540 C CA . SER A 1 73 ? 3.268 -7.163 -11.268 1.00 90.81 73 SER A CA 1
ATOM 541 C C . SER A 1 73 ? 3.958 -7.582 -9.968 1.00 90.81 73 SER A C 1
ATOM 543 O O . SER A 1 73 ? 4.581 -8.643 -9.916 1.00 90.81 73 SER A O 1
ATOM 545 N N . LEU A 1 74 ? 3.780 -6.800 -8.897 1.00 89.88 74 LEU A N 1
ATOM 546 C CA . LEU A 1 74 ? 4.354 -7.088 -7.582 1.00 89.88 74 LEU A CA 1
ATOM 547 C C . LEU A 1 74 ? 3.752 -8.345 -6.942 1.00 89.88 74 LEU A C 1
ATOM 549 O O . LEU A 1 74 ? 4.491 -9.151 -6.382 1.00 89.88 74 LEU A O 1
ATOM 553 N N . ASN A 1 75 ? 2.438 -8.557 -7.068 1.00 90.62 75 ASN A N 1
ATOM 554 C CA . ASN A 1 75 ? 1.788 -9.776 -6.580 1.00 90.62 75 ASN A CA 1
ATOM 555 C C . ASN A 1 75 ? 2.274 -11.031 -7.327 1.00 90.62 75 ASN A C 1
ATOM 557 O O . ASN A 1 75 ? 2.480 -12.073 -6.706 1.00 90.62 75 ASN A O 1
ATOM 561 N N . ARG A 1 76 ? 2.487 -10.949 -8.650 1.00 90.50 76 ARG A N 1
ATOM 562 C CA . ARG A 1 76 ? 3.012 -12.074 -9.446 1.00 90.50 76 ARG A CA 1
ATOM 563 C C . ARG A 1 76 ? 4.468 -12.392 -9.107 1.00 90.50 76 ARG A C 1
ATOM 565 O O . ARG A 1 76 ? 4.804 -13.559 -8.946 1.00 90.50 76 ARG A O 1
ATOM 572 N N . ALA A 1 77 ? 5.309 -11.369 -8.964 1.00 87.12 77 ALA A N 1
ATOM 573 C CA . ALA A 1 77 ? 6.742 -11.516 -8.697 1.00 87.12 77 ALA A CA 1
ATOM 574 C C . ALA A 1 77 ? 7.085 -11.629 -7.198 1.00 87.12 77 ALA A C 1
ATOM 576 O O . ALA A 1 77 ? 8.243 -11.475 -6.803 1.00 87.12 77 ALA A O 1
ATOM 577 N N . ARG A 1 78 ? 6.095 -11.894 -6.335 1.00 89.62 78 ARG A N 1
ATOM 578 C CA . ARG A 1 78 ? 6.232 -11.767 -4.876 1.00 89.62 78 ARG A CA 1
ATOM 579 C C . ARG A 1 78 ? 7.345 -12.612 -4.252 1.00 89.62 78 ARG A C 1
ATOM 581 O O . ARG A 1 78 ? 7.864 -12.227 -3.212 1.00 89.62 78 ARG A O 1
ATOM 588 N N . GLN A 1 79 ? 7.694 -13.747 -4.863 1.00 88.06 79 GLN A N 1
ATOM 589 C CA . GLN A 1 79 ? 8.725 -14.674 -4.369 1.00 88.06 79 GLN A CA 1
ATOM 590 C C . GLN A 1 79 ? 10.097 -14.463 -5.020 1.00 88.06 79 GLN A C 1
ATOM 592 O O . GLN A 1 79 ? 11.091 -15.014 -4.558 1.00 88.06 79 GLN A O 1
ATOM 597 N N . GLU A 1 80 ? 10.161 -13.690 -6.102 1.00 83.00 80 GLU A N 1
ATOM 598 C CA . GLU A 1 80 ? 11.376 -13.549 -6.910 1.00 83.00 80 GLU A CA 1
ATOM 599 C C . GLU A 1 80 ? 12.311 -12.481 -6.337 1.00 83.00 80 GLU A C 1
ATOM 601 O O . GLU A 1 80 ? 13.527 -12.548 -6.519 1.00 83.00 80 GLU A O 1
ATOM 606 N N . GLY A 1 81 ? 11.745 -11.511 -5.610 1.00 69.25 81 GLY A N 1
ATOM 607 C CA . GLY A 1 81 ? 12.443 -10.273 -5.293 1.00 69.25 81 GLY A CA 1
ATOM 608 C C . GLY A 1 81 ? 12.741 -9.471 -6.568 1.00 69.25 81 GLY A C 1
ATOM 609 O O . GLY A 1 81 ? 12.788 -9.976 -7.686 1.00 69.25 81 GLY A O 1
ATOM 610 N N . GLY A 1 82 ? 12.924 -8.168 -6.428 1.00 71.94 82 GLY A N 1
ATOM 611 C CA . GLY A 1 82 ? 13.177 -7.274 -7.548 1.00 71.94 82 GLY A CA 1
ATOM 612 C C . GLY A 1 82 ? 13.943 -6.036 -7.121 1.00 71.94 82 GLY A C 1
ATOM 613 O O . GLY A 1 82 ? 14.194 -5.803 -5.941 1.00 71.94 82 GLY A O 1
ATOM 614 N N . SER A 1 83 ? 14.287 -5.195 -8.094 1.00 70.81 83 SER A N 1
ATOM 615 C CA . SER A 1 83 ? 14.951 -3.913 -7.829 1.00 70.81 83 SER A CA 1
ATOM 616 C C . SER A 1 83 ? 14.110 -2.987 -6.943 1.00 70.81 83 SER A C 1
ATOM 618 O O . SER A 1 83 ? 14.659 -2.212 -6.165 1.00 70.81 83 SER A O 1
ATOM 620 N N . THR A 1 84 ? 12.782 -3.080 -7.044 1.00 66.44 84 THR A N 1
ATOM 621 C CA . THR A 1 84 ? 11.827 -2.306 -6.237 1.00 66.44 84 THR A CA 1
ATOM 622 C C . THR A 1 84 ? 11.574 -2.932 -4.865 1.00 66.44 84 THR A C 1
ATOM 624 O O . THR A 1 84 ? 11.320 -2.217 -3.899 1.00 66.44 84 THR A O 1
ATOM 627 N N . VAL A 1 85 ? 11.641 -4.262 -4.776 1.00 76.38 85 VAL A N 1
ATOM 628 C CA . VAL A 1 85 ? 11.278 -5.045 -3.592 1.00 76.38 85 VAL A CA 1
ATOM 629 C C . VAL A 1 85 ? 12.349 -6.117 -3.378 1.00 76.38 85 VAL A C 1
ATOM 631 O O . VAL A 1 85 ? 12.245 -7.202 -3.940 1.00 76.38 85 VAL A O 1
ATOM 634 N N . PRO A 1 86 ? 13.411 -5.830 -2.608 1.00 78.06 86 PRO A N 1
ATOM 635 C CA . PRO A 1 86 ? 14.588 -6.699 -2.537 1.00 78.06 86 PRO A CA 1
ATOM 636 C C . PRO A 1 86 ? 14.355 -8.022 -1.791 1.00 78.06 86 PRO A C 1
ATOM 638 O O . PRO A 1 86 ? 15.218 -8.895 -1.826 1.00 78.06 86 PRO A O 1
ATOM 641 N N . TYR A 1 87 ? 13.214 -8.174 -1.119 1.0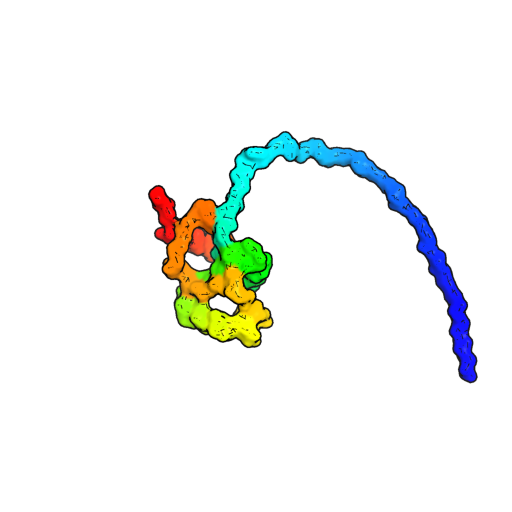0 82.31 87 TYR A N 1
ATOM 642 C CA . TYR A 1 87 ? 12.865 -9.352 -0.328 1.00 82.31 87 TYR A CA 1
ATOM 643 C C . TYR A 1 87 ? 11.502 -9.902 -0.756 1.00 82.31 87 TYR A C 1
ATOM 645 O O . TYR A 1 87 ? 10.677 -9.126 -1.242 1.00 82.31 87 TYR A O 1
ATOM 653 N N . PRO A 1 88 ? 11.235 -11.203 -0.547 1.00 86.94 88 PRO A N 1
ATOM 654 C CA . PRO A 1 88 ? 9.922 -11.773 -0.808 1.00 86.94 88 PRO A CA 1
ATOM 655 C C . PRO A 1 88 ? 8.817 -11.054 -0.031 1.00 86.94 88 PRO A C 1
ATOM 657 O O . PRO A 1 88 ? 9.008 -10.665 1.122 1.00 86.94 88 PRO A O 1
ATOM 660 N N . ILE A 1 89 ? 7.654 -10.896 -0.658 1.00 89.25 89 ILE A N 1
ATOM 661 C CA . ILE A 1 89 ? 6.491 -10.251 -0.046 1.00 89.25 89 ILE A CA 1
ATOM 662 C C . ILE A 1 89 ? 5.648 -11.329 0.647 1.00 89.25 89 ILE A C 1
ATOM 664 O O . ILE A 1 89 ? 5.171 -12.231 -0.052 1.00 89.25 89 ILE A O 1
ATOM 668 N N . PRO A 1 90 ? 5.434 -11.241 1.978 1.00 89.38 90 PRO A N 1
ATOM 669 C CA . PRO A 1 90 ? 4.611 -12.186 2.731 1.00 89.38 90 PRO A CA 1
ATOM 670 C C . PRO A 1 90 ? 3.231 -12.414 2.114 1.00 89.38 90 PRO A C 1
ATOM 672 O O . PRO A 1 90 ? 2.642 -11.484 1.557 1.00 89.38 90 PRO A O 1
ATOM 675 N N . ASP A 1 91 ? 2.707 -13.636 2.248 1.00 88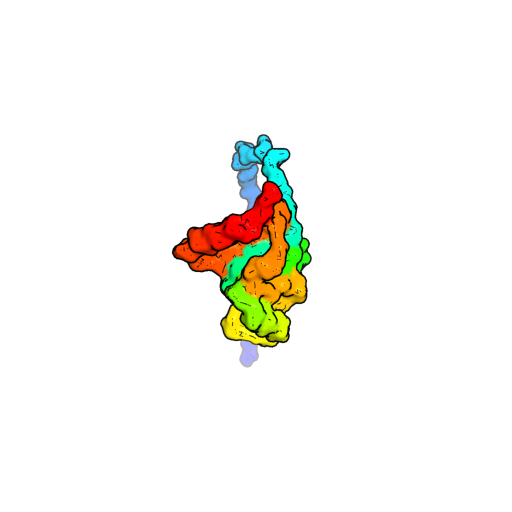.75 91 ASP A N 1
ATOM 676 C CA . ASP A 1 91 ? 1.417 -14.019 1.662 1.00 88.75 91 ASP A CA 1
ATOM 677 C C . ASP A 1 91 ? 0.232 -13.235 2.235 1.00 88.75 91 ASP A C 1
ATOM 679 O O . ASP A 1 91 ? -0.716 -12.950 1.503 1.00 88.75 91 ASP A O 1
ATOM 683 N N . ASP A 1 92 ? 0.353 -12.804 3.490 1.00 89.25 92 ASP A N 1
ATOM 684 C CA . ASP A 1 92 ? -0.659 -12.050 4.235 1.00 89.25 92 ASP A CA 1
ATOM 685 C C . ASP A 1 92 ? -0.742 -10.563 3.841 1.00 89.25 92 ASP A C 1
ATOM 687 O O . ASP A 1 92 ? -1.619 -9.838 4.315 1.00 89.25 92 ASP A O 1
ATOM 691 N N . ILE A 1 93 ? 0.164 -10.095 2.973 1.00 91.56 93 ILE A N 1
ATOM 692 C CA . ILE A 1 93 ? 0.105 -8.751 2.395 1.00 91.56 93 ILE A CA 1
ATOM 693 C C . ILE A 1 93 ? -0.652 -8.798 1.073 1.00 91.56 93 ILE A C 1
ATOM 695 O O . ILE A 1 93 ? -0.283 -9.536 0.155 1.00 91.56 93 ILE A O 1
ATOM 699 N N . VAL A 1 94 ? -1.659 -7.936 0.953 1.00 91.62 94 VAL A N 1
ATOM 700 C CA . VAL A 1 94 ? -2.360 -7.667 -0.307 1.00 91.62 94 VAL A CA 1
ATOM 701 C C . VAL A 1 94 ? -1.804 -6.390 -0.923 1.00 91.62 94 VAL A C 1
ATOM 703 O O . VAL A 1 94 ? -1.741 -5.359 -0.261 1.00 91.62 94 VAL A O 1
ATOM 706 N N . ILE A 1 95 ? -1.402 -6.436 -2.190 1.00 92.12 95 ILE A N 1
ATOM 707 C CA . ILE A 1 95 ? -0.983 -5.240 -2.930 1.00 92.12 95 ILE A CA 1
ATOM 708 C C . ILE A 1 95 ? -2.083 -4.883 -3.920 1.00 92.12 95 ILE A C 1
ATOM 710 O O . ILE A 1 95 ? -2.493 -5.733 -4.710 1.00 92.12 95 ILE A O 1
ATOM 714 N N . GLU A 1 96 ? -2.535 -3.638 -3.904 1.00 94.12 96 GLU A N 1
ATOM 715 C CA . GLU A 1 96 ? -3.607 -3.149 -4.769 1.00 94.12 96 GLU A CA 1
ATOM 716 C C . GLU A 1 96 ? -3.370 -1.695 -5.180 1.00 94.12 96 GLU A C 1
ATOM 718 O O . GLU A 1 96 ? -2.518 -1.006 -4.618 1.00 94.12 96 GLU A O 1
ATOM 723 N N . GLU A 1 97 ? -4.117 -1.225 -6.173 1.00 93.19 97 GLU A N 1
ATOM 724 C CA . GLU A 1 97 ? -4.150 0.194 -6.511 1.00 93.19 97 GLU A CA 1
ATOM 725 C C . GLU A 1 97 ? -4.830 0.982 -5.383 1.00 93.19 97 GLU A C 1
ATOM 727 O O . GLU A 1 97 ? -5.785 0.519 -4.760 1.00 93.19 97 GLU A O 1
ATOM 732 N N . LYS A 1 98 ? -4.332 2.186 -5.091 1.00 88.88 98 LYS A N 1
ATOM 733 C CA . LYS A 1 98 ? -4.930 3.031 -4.053 1.00 88.88 98 LYS A CA 1
ATOM 734 C C . LYS A 1 98 ? -6.433 3.240 -4.293 1.00 88.88 98 LYS A C 1
ATOM 736 O O . LYS A 1 98 ? -6.861 3.528 -5.409 1.00 88.88 98 LYS A O 1
ATOM 741 N N . TYR A 1 99 ? -7.216 3.140 -3.220 1.00 86.50 99 TYR A N 1
ATOM 742 C CA . TYR A 1 99 ? -8.668 3.370 -3.205 1.00 86.50 99 TYR A CA 1
ATOM 743 C C . TYR A 1 99 ? -9.524 2.399 -4.036 1.00 86.50 99 TYR A C 1
ATOM 745 O O . TYR A 1 99 ? -10.705 2.679 -4.248 1.00 86.50 99 TYR A O 1
ATOM 753 N N . THR A 1 100 ? -8.986 1.266 -4.504 1.00 87.56 100 THR A N 1
ATOM 754 C CA . THR A 1 100 ? -9.823 0.244 -5.158 1.00 87.56 100 THR A CA 1
ATOM 755 C C . THR A 1 100 ? -10.692 -0.521 -4.173 1.00 87.56 100 THR A C 1
ATOM 757 O O . THR A 1 100 ? -11.818 -0.886 -4.511 1.00 87.56 100 THR A O 1
ATOM 760 N N . SER A 1 101 ? -10.182 -0.754 -2.965 1.00 85.12 101 SER A N 1
ATOM 761 C CA . SER A 1 101 ? -10.943 -1.348 -1.871 1.00 85.12 101 SER A CA 1
ATOM 762 C C . SER A 1 101 ? -11.537 -0.256 -0.987 1.00 85.12 101 SER A C 1
ATOM 764 O O . SER A 1 101 ? -10.867 0.723 -0.653 1.00 85.12 101 SER A O 1
ATOM 766 N N . ASP A 1 102 ? -12.798 -0.434 -0.590 1.00 83.75 102 ASP A N 1
ATOM 767 C CA . ASP A 1 102 ? -13.393 0.391 0.459 1.00 83.75 102 ASP A CA 1
ATOM 768 C C . ASP A 1 102 ? -12.679 0.120 1.802 1.00 83.75 102 ASP A C 1
ATOM 770 O O . ASP A 1 102 ? -12.187 -0.984 2.074 1.00 83.75 102 ASP A O 1
ATOM 774 N N . PHE A 1 103 ? -12.642 1.138 2.657 1.00 82.88 103 PHE A N 1
ATOM 775 C CA . PHE A 1 103 ? -12.090 1.065 4.006 1.00 82.88 103 PHE A CA 1
ATOM 776 C C . PHE A 1 103 ? -12.978 1.838 4.985 1.00 82.88 103 PHE A C 1
ATOM 778 O O . PHE A 1 103 ? -13.628 2.814 4.607 1.00 82.88 103 PHE A O 1
ATOM 785 N N . ASP A 1 104 ? -12.998 1.398 6.244 1.00 81.62 104 ASP A N 1
ATOM 786 C CA . ASP A 1 104 ? -13.643 2.116 7.347 1.00 81.62 104 ASP A CA 1
ATOM 787 C C . ASP A 1 104 ? -12.571 2.806 8.192 1.00 81.62 104 ASP A C 1
ATOM 789 O O . ASP A 1 104 ? -11.753 2.157 8.845 1.00 81.62 104 ASP A O 1
ATOM 793 N N . GLU A 1 105 ? -12.600 4.136 8.196 1.00 79.69 105 GLU A N 1
ATOM 794 C CA . GLU A 1 105 ? -11.664 5.002 8.917 1.00 79.69 105 GLU A CA 1
ATOM 795 C C . GLU A 1 105 ? -11.590 4.737 10.429 1.00 79.69 105 GLU A C 1
ATOM 797 O O . GLU A 1 105 ? -10.587 5.070 11.057 1.00 79.69 105 GLU A O 1
ATOM 802 N N . ASN A 1 106 ? -12.609 4.103 11.019 1.00 81.94 106 ASN A N 1
ATOM 803 C CA . ASN A 1 106 ? -12.621 3.748 12.439 1.00 81.94 106 ASN A CA 1
ATOM 804 C C . ASN A 1 106 ? -11.901 2.424 12.736 1.00 81.94 106 ASN A C 1
ATOM 806 O O . ASN A 1 106 ? -11.595 2.137 13.893 1.00 81.94 106 ASN A O 1
ATOM 810 N N . SER A 1 107 ? -11.638 1.626 11.700 1.00 82.56 107 SER A N 1
ATOM 811 C CA . SER A 1 107 ? -11.062 0.278 11.794 1.00 82.56 107 SER A CA 1
ATOM 812 C C . SER A 1 107 ? -9.691 0.156 11.123 1.00 82.56 107 SER A C 1
ATOM 814 O O . SER A 1 107 ? -8.987 -0.826 11.347 1.00 82.56 107 SER A O 1
ATOM 816 N N . VAL A 1 108 ? -9.279 1.146 10.326 1.00 84.69 108 VAL A N 1
ATOM 817 C CA . VAL A 1 108 ? -8.041 1.091 9.538 1.00 84.69 108 VAL A CA 1
ATOM 818 C C . VAL A 1 108 ? -7.006 2.088 10.051 1.00 84.69 108 VAL A C 1
ATOM 820 O O . VAL A 1 108 ? -7.282 3.278 10.201 1.00 84.69 108 VAL A O 1
ATOM 823 N N . LEU A 1 109 ? -5.777 1.614 10.277 1.00 86.19 109 LEU A N 1
ATOM 824 C CA . LEU A 1 109 ? -4.623 2.480 10.516 1.00 86.19 109 LEU A CA 1
ATOM 825 C C . LEU A 1 109 ? -3.894 2.768 9.201 1.00 86.19 109 LEU A C 1
ATOM 827 O O . LEU A 1 109 ? -3.316 1.880 8.573 1.00 86.19 109 LEU A O 1
ATOM 831 N N . PHE A 1 110 ? -3.843 4.046 8.842 1.00 86.88 110 PHE A N 1
ATOM 832 C CA . PHE A 1 110 ? -3.109 4.531 7.680 1.00 86.88 110 PHE A CA 1
ATOM 833 C C . PHE A 1 110 ? -1.652 4.852 8.007 1.00 86.88 110 PHE A C 1
ATOM 835 O O . PHE A 1 110 ? -1.362 5.712 8.841 1.00 86.88 110 PHE A O 1
ATOM 842 N N . ILE A 1 111 ? -0.723 4.228 7.282 1.00 87.94 111 ILE A N 1
ATOM 843 C CA . ILE A 1 111 ? 0.712 4.507 7.359 1.00 87.94 111 ILE A CA 1
ATOM 844 C C . ILE A 1 111 ? 1.170 5.163 6.051 1.00 87.94 111 ILE A C 1
ATOM 846 O O . ILE A 1 111 ? 1.468 4.520 5.039 1.00 87.94 111 ILE A O 1
ATOM 850 N N . LEU A 1 112 ? 1.279 6.492 6.080 1.00 87.38 112 LEU A N 1
ATOM 851 C CA . LEU A 1 112 ? 1.740 7.281 4.938 1.00 87.38 112 LEU A CA 1
ATOM 852 C C . LEU A 1 112 ? 3.271 7.268 4.837 1.00 87.38 112 LEU A C 1
ATOM 854 O O . LEU A 1 112 ? 3.961 8.122 5.390 1.00 87.38 112 LEU A O 1
ATOM 858 N N . ALA A 1 113 ? 3.808 6.315 4.077 1.00 85.81 113 ALA A N 1
ATOM 859 C CA . ALA A 1 113 ? 5.238 6.201 3.798 1.00 85.81 113 ALA A CA 1
ATOM 860 C C . ALA A 1 113 ? 5.647 6.980 2.527 1.00 85.81 113 ALA A C 1
ATOM 862 O O . ALA A 1 113 ? 6.17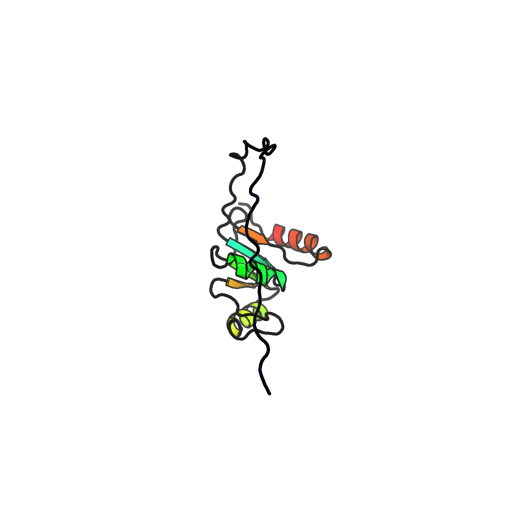4 6.401 1.574 1.00 85.81 113 ALA A O 1
ATOM 863 N N . VAL A 1 114 ? 5.387 8.292 2.508 1.00 84.06 114 VAL A N 1
ATOM 864 C CA . VAL A 1 114 ? 5.667 9.205 1.378 1.00 84.06 114 VAL A CA 1
ATOM 865 C C . VAL A 1 114 ? 6.707 10.271 1.756 1.00 84.06 114 VAL A C 1
ATOM 867 O O . VAL A 1 114 ? 6.881 10.555 2.942 1.00 84.06 114 VAL A O 1
ATOM 870 N N . PRO A 1 115 ? 7.400 10.909 0.788 1.00 84.88 115 PRO A N 1
ATOM 871 C CA . PRO A 1 115 ? 8.290 12.032 1.086 1.00 84.88 115 PRO A CA 1
ATOM 872 C C . PRO A 1 115 ? 7.559 13.140 1.855 1.00 84.88 115 PRO A C 1
ATOM 874 O O . PRO A 1 115 ? 6.423 13.469 1.519 1.00 84.88 115 PRO A O 1
ATOM 877 N N . SER A 1 116 ? 8.216 13.778 2.830 1.00 88.62 116 SER A N 1
ATOM 878 C CA . SER A 1 116 ? 7.576 14.770 3.715 1.00 88.62 116 SER A CA 1
ATOM 879 C C . SER A 1 116 ? 6.873 15.907 2.962 1.00 88.62 116 SER A C 1
ATOM 881 O O . SER A 1 116 ? 5.811 16.364 3.375 1.00 88.62 116 SER A O 1
ATOM 883 N N . ALA A 1 117 ? 7.423 16.330 1.818 1.00 90.12 117 ALA A N 1
ATOM 884 C CA . ALA A 1 117 ? 6.820 17.352 0.959 1.00 90.12 117 ALA A CA 1
ATOM 885 C C . ALA A 1 117 ? 5.479 16.917 0.330 1.00 90.12 117 ALA A C 1
ATOM 887 O O . ALA A 1 117 ? 4.638 17.761 0.031 1.00 90.12 117 ALA A O 1
ATOM 888 N N . ALA A 1 118 ? 5.267 15.612 0.149 1.00 87.06 118 ALA A N 1
ATOM 889 C CA . ALA A 1 118 ? 4.063 15.034 -0.441 1.00 87.06 118 ALA A CA 1
ATOM 890 C C . ALA A 1 118 ? 2.986 14.681 0.599 1.00 87.06 118 ALA A C 1
ATOM 892 O O . ALA A 1 118 ? 1.838 14.472 0.217 1.00 87.06 118 ALA A O 1
ATOM 893 N N . VAL A 1 119 ? 3.313 14.664 1.900 1.00 89.00 119 VAL A N 1
ATOM 894 C CA . VAL A 1 119 ? 2.385 14.261 2.978 1.00 89.00 119 VAL A CA 1
ATOM 895 C C . VAL A 1 119 ? 1.083 15.057 2.939 1.00 89.00 119 VAL A C 1
ATOM 897 O O . VAL A 1 119 ? 0.010 14.470 3.011 1.00 89.00 119 VAL A O 1
ATOM 900 N N . ARG A 1 120 ? 1.151 16.385 2.763 1.00 90.56 120 ARG A N 1
ATOM 901 C CA . ARG A 1 120 ? -0.057 17.226 2.686 1.00 90.56 120 ARG A CA 1
ATOM 902 C C . ARG A 1 120 ? -0.955 16.827 1.514 1.00 90.56 120 ARG A C 1
ATOM 904 O O . ARG A 1 120 ? -2.168 16.781 1.678 1.00 90.56 120 ARG A O 1
ATOM 911 N N . SER A 1 121 ? -0.365 16.562 0.349 1.00 90.44 121 SER A N 1
ATOM 912 C CA . SER A 1 121 ? -1.120 16.157 -0.840 1.00 90.44 121 SER A CA 1
ATOM 913 C C . SER A 1 121 ? -1.739 14.776 -0.649 1.00 90.44 121 SER A C 1
ATOM 915 O O . SER A 1 121 ? -2.919 14.605 -0.926 1.00 90.44 121 SER A O 1
ATOM 917 N N . ALA A 1 122 ? -0.967 13.819 -0.1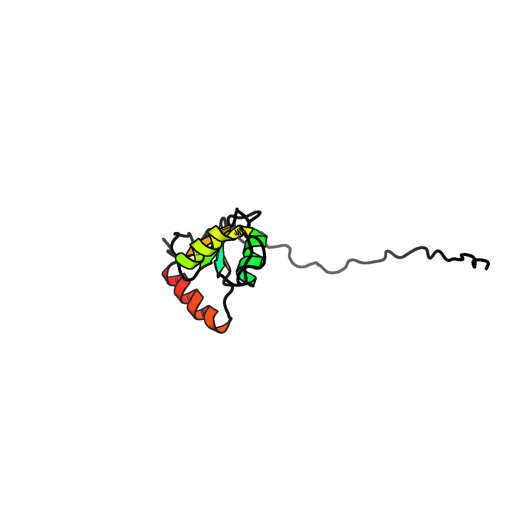28 1.00 87.25 122 ALA A N 1
ATOM 918 C CA . ALA A 1 122 ? -1.431 12.458 0.124 1.00 87.25 122 ALA A CA 1
ATOM 919 C C . ALA A 1 122 ? -2.560 12.417 1.167 1.00 87.25 122 ALA A C 1
ATOM 921 O O . ALA A 1 122 ? -3.549 11.720 0.977 1.00 87.25 122 ALA A O 1
ATOM 922 N N . ALA A 1 123 ? -2.454 13.204 2.241 1.00 88.56 123 ALA A N 1
ATOM 923 C CA . ALA A 1 123 ? -3.502 13.302 3.255 1.00 88.56 123 ALA A CA 1
ATOM 924 C C . ALA A 1 123 ? -4.783 13.956 2.708 1.00 88.56 123 ALA A C 1
ATOM 926 O O . ALA A 1 123 ? -5.884 13.502 3.010 1.00 88.56 123 ALA A O 1
ATOM 927 N N . ALA A 1 124 ? -4.652 15.003 1.883 1.00 89.31 124 ALA A N 1
ATOM 928 C CA . ALA A 1 124 ? -5.800 15.646 1.244 1.00 89.31 124 ALA A CA 1
ATOM 929 C C . ALA A 1 124 ? -6.500 14.714 0.244 1.00 89.31 124 ALA A C 1
ATOM 931 O O . ALA A 1 124 ? -7.725 14.732 0.148 1.00 89.31 124 ALA A O 1
ATOM 932 N N . GLU A 1 125 ? -5.738 13.892 -0.476 1.00 88.12 125 GLU A N 1
ATOM 933 C CA . GLU A 1 125 ? -6.285 12.849 -1.343 1.00 88.12 125 GLU A CA 1
ATOM 934 C C . GLU A 1 125 ? -7.017 11.786 -0.514 1.00 88.12 125 GLU A C 1
ATOM 936 O O . GLU A 1 125 ? -8.195 11.536 -0.744 1.00 88.12 125 GLU A O 1
ATOM 941 N N . LEU A 1 126 ? -6.376 11.256 0.533 1.00 87.94 126 LEU A N 1
ATOM 942 C CA . LEU A 1 126 ? -6.974 10.269 1.435 1.00 87.94 126 LEU A CA 1
ATOM 943 C C . LEU A 1 126 ? -8.308 10.748 2.032 1.00 87.94 126 LEU A C 1
ATOM 945 O O . LEU A 1 126 ? -9.275 9.992 2.042 1.00 87.94 126 LEU A O 1
ATOM 949 N N . SER A 1 127 ? -8.394 12.012 2.458 1.00 86.06 127 SER A N 1
ATOM 950 C CA . SER A 1 127 ? -9.629 12.572 3.031 1.00 86.06 127 SER A CA 1
ATOM 951 C C . SER A 1 127 ? -10.818 12.618 2.066 1.00 86.06 127 SER A C 1
ATOM 953 O O . SER A 1 127 ? -11.953 12.701 2.514 1.00 86.06 127 SER A O 1
ATOM 955 N N . GLN A 1 128 ? -10.586 12.570 0.749 1.00 86.75 128 GLN A N 1
ATOM 956 C CA . GLN A 1 128 ? -11.672 12.527 -0.240 1.00 86.75 128 GLN A CA 1
ATOM 957 C C . GLN A 1 128 ? -12.278 11.125 -0.366 1.00 86.75 128 GLN A C 1
ATOM 959 O O . GLN A 1 128 ? -13.403 10.983 -0.840 1.00 86.75 128 GLN A O 1
ATOM 964 N N . HIS A 1 129 ? -11.524 10.104 0.043 1.00 83.19 129 HIS A N 1
ATOM 965 C CA . HIS A 1 129 ? -11.898 8.697 -0.066 1.00 83.19 129 HIS A CA 1
ATOM 966 C C . HIS A 1 129 ? -12.295 8.078 1.276 1.00 83.19 129 HIS A C 1
ATOM 968 O O . HIS A 1 129 ? -13.022 7.086 1.281 1.00 83.19 129 HIS A O 1
ATOM 974 N N . ALA A 1 130 ? -11.872 8.671 2.396 1.00 77.50 130 ALA A N 1
ATOM 975 C CA . ALA A 1 130 ? -12.360 8.329 3.724 1.00 77.50 130 ALA A CA 1
ATOM 976 C C . ALA A 1 130 ? -13.843 8.714 3.825 1.00 77.50 130 ALA A C 1
ATOM 978 O O . ALA A 1 130 ? -14.201 9.883 3.970 1.00 77.50 130 ALA A O 1
ATOM 979 N N . LYS A 1 131 ? -14.725 7.731 3.643 1.00 61.88 131 LYS A N 1
ATOM 980 C CA . LYS A 1 131 ? -16.166 7.920 3.804 1.00 61.88 131 LYS A CA 1
ATOM 981 C C . LYS A 1 131 ? -16.485 7.828 5.298 1.00 61.88 131 LYS A C 1
ATOM 983 O O . LYS A 1 131 ? -16.604 6.721 5.815 1.00 61.88 131 LYS A O 1
ATOM 988 N N . SER A 1 132 ? -16.672 8.961 5.973 1.00 53.12 132 SER A N 1
ATOM 989 C CA . SER A 1 132 ? -17.476 8.961 7.200 1.00 53.12 132 SER A CA 1
ATOM 990 C C . SER A 1 132 ? -18.936 8.654 6.824 1.00 53.12 132 SER A C 1
ATOM 992 O O . SER A 1 132 ? -19.419 9.217 5.832 1.00 53.12 132 SER A O 1
ATOM 994 N N . PRO A 1 133 ? -19.645 7.779 7.557 1.00 50.50 133 PRO A N 1
ATOM 995 C CA . PRO A 1 133 ? -21.094 7.647 7.424 1.00 50.50 133 PRO A CA 1
ATOM 996 C C . PRO A 1 133 ? -21.842 8.949 7.754 1.00 50.50 133 PRO A C 1
ATOM 998 O O . PRO A 1 133 ? -21.345 9.747 8.584 1.00 50.50 133 PRO A O 1
#